Protein AF-A0A7S0XP87-F1 (afdb_monomer_lite)

Sequence (143 aa):
VTCFFSKHIPDKERNLQRALTEWRGCEVPCHATMSIVGDPGRRGDMAYVAHVANDGASCDSEEGVEEYERVSAERENAELMPLKVEEKDHKGNQMVLHFALVAAKAIKAGEEVLVTYGFRYWELKAKGLFHCPQDAKAGKASK

Foldseek 3Di:
DDDDDDPPQDPVRPDPVCQVPVQCVQWDDPDPPDIDTDDPVCPVQCCRQPPPFAFQDADQDPVCQVVSVVSRVVRAQWEWAQDQDQDADPVRHGDRRGTDIGGPHDADPPRGHHYHPHVVVNVCVNVVVDDNPVVVVVVPPDD

InterPro domains:
  IPR046341 SET domain superfamily [G3DSA:2.170.270.10] (32-140)
  IPR046341 SET domain superfamily [SSF82199] (95-133)

Structure (mmCIF, N/CA/C/O backbone):
data_AF-A0A7S0XP87-F1
#
_entry.id   AF-A0A7S0XP87-F1
#
loop_
_atom_site.group_PDB
_atom_site.id
_atom_site.type_symbol
_atom_site.label_atom_id
_atom_site.label_alt_id
_atom_site.label_comp_id
_atom_site.label_asym_id
_atom_site.label_entity_id
_atom_site.label_seq_id
_atom_site.pdbx_PDB_ins_code
_atom_site.Cartn_x
_atom_site.Cartn_y
_atom_site.Cartn_z
_atom_site.occupancy
_atom_site.B_iso_or_equiv
_atom_site.auth_seq_id
_atom_site.auth_comp_id
_atom_site.auth_asym_id
_atom_site.auth_atom_id
_atom_site.pdbx_PDB_model_num
ATOM 1 N N . VAL A 1 1 ? 12.555 -19.707 -10.463 1.00 63.50 1 VAL A N 1
ATOM 2 C CA . VAL A 1 1 ? 12.086 -18.414 -9.916 1.00 63.50 1 VAL A CA 1
ATOM 3 C C . VAL A 1 1 ? 10.601 -18.538 -9.649 1.00 63.50 1 VAL A C 1
ATOM 5 O O . VAL A 1 1 ? 9.881 -18.924 -10.560 1.00 63.50 1 VAL A O 1
ATOM 8 N N . THR A 1 2 ? 10.162 -18.281 -8.419 1.00 68.50 2 THR A N 1
ATOM 9 C CA . THR A 1 2 ? 8.736 -18.258 -8.059 1.00 68.50 2 THR A CA 1
ATOM 10 C C . THR A 1 2 ? 8.266 -16.809 -8.105 1.00 68.50 2 THR A C 1
ATOM 12 O O . THR A 1 2 ? 8.911 -15.949 -7.513 1.00 68.50 2 THR A O 1
ATOM 15 N N . CYS A 1 3 ? 7.185 -16.529 -8.830 1.00 70.81 3 CYS A N 1
ATOM 16 C CA . CYS A 1 3 ? 6.644 -15.182 -8.995 1.00 70.81 3 CYS A CA 1
ATOM 17 C C . CYS A 1 3 ? 5.204 -15.154 -8.485 1.00 70.81 3 CYS A C 1
ATOM 19 O O . CYS A 1 3 ? 4.397 -16.007 -8.857 1.00 70.81 3 CYS A O 1
ATOM 21 N N . PHE A 1 4 ? 4.898 -14.174 -7.641 1.00 74.19 4 PHE A N 1
ATOM 22 C CA . PHE A 1 4 ? 3.556 -13.926 -7.135 1.00 74.19 4 PHE A CA 1
ATOM 23 C C . PHE A 1 4 ? 3.056 -12.616 -7.728 1.00 74.19 4 PHE A C 1
ATOM 25 O O . PHE A 1 4 ? 3.752 -11.604 -7.681 1.00 74.19 4 PHE A O 1
ATOM 32 N N . PHE A 1 5 ? 1.850 -12.640 -8.286 1.00 71.00 5 PHE A N 1
ATOM 33 C CA . PHE A 1 5 ? 1.193 -11.440 -8.784 1.00 71.00 5 PHE A CA 1
ATOM 34 C C . PHE A 1 5 ? 0.231 -10.918 -7.728 1.00 71.00 5 PHE A C 1
ATOM 36 O O . PHE A 1 5 ? -0.561 -11.683 -7.171 1.00 71.00 5 PHE A O 1
ATOM 43 N N . SER A 1 6 ? 0.263 -9.610 -7.493 1.00 67.50 6 SER A N 1
ATOM 44 C CA . SER A 1 6 ? -0.717 -8.946 -6.640 1.00 67.50 6 SER A CA 1
ATOM 45 C C . SER A 1 6 ? -2.138 -9.209 -7.147 1.00 67.50 6 SER A C 1
ATOM 47 O O . SER A 1 6 ? -2.398 -9.194 -8.351 1.00 67.50 6 SER A O 1
ATOM 49 N N . LYS A 1 7 ? -3.083 -9.422 -6.223 1.00 65.81 7 LYS A N 1
ATOM 50 C CA . LYS A 1 7 ? -4.472 -9.814 -6.536 1.00 65.81 7 LYS A CA 1
ATOM 51 C C . LYS A 1 7 ? -5.191 -8.829 -7.466 1.00 65.81 7 LYS A C 1
ATOM 53 O O . LYS A 1 7 ? -6.024 -9.249 -8.262 1.00 65.81 7 LYS A O 1
ATOM 58 N N . HIS A 1 8 ? -4.854 -7.542 -7.386 1.00 60.88 8 HIS A N 1
ATOM 59 C CA . HIS A 1 8 ? -5.433 -6.492 -8.227 1.00 60.88 8 HIS A CA 1
ATOM 60 C C . HIS A 1 8 ? -4.978 -6.556 -9.697 1.00 60.88 8 HIS A C 1
ATOM 62 O O . HIS A 1 8 ? -5.588 -5.904 -10.541 1.00 60.88 8 HIS A O 1
ATOM 68 N N . ILE A 1 9 ? -3.938 -7.335 -10.023 1.00 69.25 9 ILE A N 1
ATOM 69 C CA . ILE A 1 9 ? -3.540 -7.609 -11.408 1.00 69.25 9 ILE A CA 1
ATOM 70 C C . ILE A 1 9 ? -4.503 -8.675 -11.961 1.00 69.25 9 ILE A C 1
ATOM 72 O O . ILE A 1 9 ? -4.502 -9.801 -11.441 1.00 69.25 9 ILE A O 1
ATOM 76 N N . PRO A 1 10 ? -5.321 -8.362 -12.988 1.00 76.94 10 PRO A N 1
ATOM 77 C CA . PRO A 1 10 ? -6.253 -9.319 -13.580 1.00 76.94 10 PRO A CA 1
ATOM 78 C C . PRO A 1 10 ? -5.526 -10.563 -14.092 1.00 76.94 10 PRO A C 1
ATOM 80 O O . PRO A 1 10 ? -4.451 -10.439 -14.673 1.00 76.94 10 PRO A O 1
ATOM 83 N N . ASP A 1 11 ? -6.124 -11.749 -13.947 1.00 82.25 11 ASP A N 1
ATOM 84 C CA . ASP A 1 11 ? -5.471 -13.023 -14.299 1.00 82.25 11 ASP A CA 1
ATOM 85 C C . ASP A 1 11 ? -4.919 -13.040 -15.732 1.00 82.25 11 ASP A C 1
ATOM 87 O O . ASP A 1 11 ? -3.797 -13.481 -15.962 1.00 82.25 11 ASP A O 1
ATOM 91 N N . LYS A 1 12 ? -5.664 -12.469 -16.685 1.00 85.00 12 LYS A N 1
ATOM 92 C CA . LYS A 1 12 ? -5.264 -12.365 -18.099 1.00 85.00 12 LYS A CA 1
ATOM 93 C C . LYS A 1 12 ? -4.025 -11.490 -18.347 1.00 85.00 12 LYS A C 1
ATOM 95 O O . LYS A 1 12 ? -3.453 -11.538 -19.430 1.00 85.00 12 LYS A O 1
ATOM 100 N N . GLU A 1 13 ? -3.644 -10.663 -17.378 1.00 79.94 13 GLU A N 1
ATOM 101 C CA . GLU A 1 13 ? -2.513 -9.731 -17.457 1.00 79.94 13 GLU A CA 1
ATOM 102 C C . GLU A 1 13 ? -1.304 -10.217 -16.646 1.00 79.94 13 GLU A C 1
ATOM 104 O O . GLU A 1 13 ? -0.216 -9.650 -16.754 1.00 79.94 13 GLU A O 1
ATOM 109 N N . ARG A 1 14 ? -1.461 -11.298 -15.870 1.00 84.38 14 ARG A N 1
ATOM 110 C CA . ARG A 1 14 ? -0.380 -11.930 -15.106 1.00 84.38 14 ARG A CA 1
ATOM 111 C C . ARG A 1 14 ? 0.560 -12.668 -16.050 1.00 84.38 14 ARG A C 1
ATOM 113 O O . ARG A 1 14 ? 0.367 -13.840 -16.364 1.00 84.38 14 ARG A O 1
ATOM 120 N N . ASN A 1 15 ? 1.581 -11.965 -16.523 1.00 86.44 15 ASN A N 1
ATOM 121 C CA . ASN A 1 15 ? 2.527 -12.498 -17.492 1.00 86.44 15 ASN A CA 1
ATOM 122 C C . ASN A 1 15 ? 3.910 -12.702 -16.863 1.00 86.44 15 ASN A C 1
ATOM 124 O O . ASN A 1 15 ? 4.691 -11.762 -16.714 1.00 86.44 15 ASN A O 1
ATOM 128 N N . LEU A 1 16 ? 4.212 -13.959 -16.524 1.00 85.38 16 LEU A N 1
ATOM 129 C CA . LEU A 1 16 ? 5.489 -14.350 -15.924 1.00 85.38 16 LEU A CA 1
A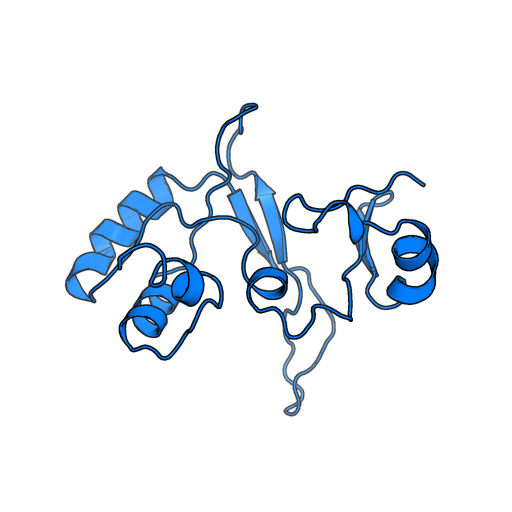TOM 130 C C . LEU A 1 16 ? 6.680 -13.987 -16.811 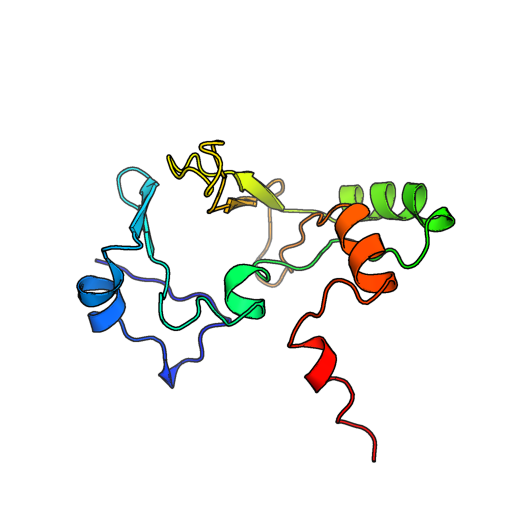1.00 85.38 16 LEU A C 1
ATOM 132 O O . LEU A 1 16 ? 7.685 -13.489 -16.313 1.00 85.38 16 LEU A O 1
ATOM 136 N N . GLN A 1 17 ? 6.565 -14.209 -18.120 1.00 87.81 17 GLN A N 1
ATOM 137 C CA . GLN A 1 17 ? 7.663 -13.956 -19.045 1.00 87.81 17 GLN A CA 1
ATOM 138 C C . GLN A 1 17 ? 8.035 -12.473 -19.054 1.00 87.81 17 GLN A C 1
ATOM 140 O O . GLN A 1 17 ? 9.216 -12.143 -18.957 1.00 87.81 17 GLN A O 1
ATOM 145 N N . ARG A 1 18 ? 7.039 -11.580 -19.101 1.00 82.38 18 ARG A N 1
ATOM 146 C CA . ARG A 1 18 ? 7.265 -10.126 -19.070 1.00 82.38 18 ARG A CA 1
ATOM 147 C C . ARG A 1 18 ? 7.865 -9.675 -17.741 1.00 82.38 18 ARG A C 1
ATOM 149 O O . ARG A 1 18 ? 8.849 -8.941 -17.747 1.00 82.38 18 ARG A O 1
ATOM 156 N N . ALA A 1 19 ? 7.357 -10.194 -16.621 1.00 79.38 19 ALA A N 1
ATOM 157 C CA . ALA A 1 19 ? 7.907 -9.908 -15.296 1.00 79.38 19 ALA A CA 1
ATOM 158 C C . ALA A 1 19 ? 9.387 -10.311 -15.160 1.00 79.38 19 ALA A C 1
ATOM 160 O O . ALA A 1 19 ? 10.175 -9.600 -14.540 1.00 79.38 19 ALA A O 1
ATOM 161 N N . LEU A 1 20 ? 9.783 -11.435 -15.764 1.00 81.50 20 LEU A N 1
ATOM 162 C CA . LEU A 1 20 ? 11.151 -11.953 -15.682 1.00 81.50 20 LEU A CA 1
ATOM 163 C C . LEU A 1 20 ? 12.111 -11.393 -16.737 1.00 81.50 20 LEU A C 1
ATOM 165 O O . LEU A 1 20 ? 13.311 -11.631 -16.626 1.00 81.50 20 LEU A O 1
ATOM 169 N N . THR A 1 21 ? 11.622 -10.664 -17.742 1.00 82.69 21 THR A N 1
ATOM 170 C CA . THR A 1 21 ? 12.459 -10.148 -18.838 1.00 82.69 21 THR A CA 1
ATOM 171 C C . THR A 1 21 ? 12.306 -8.639 -18.990 1.00 82.69 21 THR A C 1
ATOM 173 O O . THR A 1 21 ? 13.191 -7.886 -18.597 1.00 82.69 21 THR A O 1
ATOM 176 N N . GLU A 1 22 ? 11.165 -8.194 -19.505 1.00 82.44 22 GLU A N 1
ATOM 177 C CA . GLU A 1 22 ? 10.883 -6.800 -19.851 1.00 82.44 22 GLU A CA 1
ATOM 178 C C . GLU A 1 22 ? 10.833 -5.869 -18.635 1.00 82.44 22 GLU A C 1
ATOM 180 O O . GLU A 1 22 ? 11.227 -4.709 -18.730 1.00 82.44 22 GLU A O 1
ATOM 185 N N . TRP A 1 23 ? 10.342 -6.354 -17.493 1.00 80.25 23 TRP A N 1
ATOM 186 C CA . TRP A 1 23 ? 10.090 -5.512 -16.316 1.00 80.25 23 TRP A CA 1
ATOM 187 C C . TRP A 1 23 ? 11.212 -5.543 -15.279 1.00 80.25 23 TRP A C 1
ATOM 189 O O . TRP A 1 23 ? 11.132 -4.850 -14.270 1.00 80.25 23 TRP A O 1
ATOM 199 N N . ARG A 1 24 ? 12.298 -6.288 -15.526 1.00 78.25 24 ARG A N 1
ATOM 200 C CA . ARG A 1 24 ? 13.433 -6.398 -14.589 1.00 78.25 24 ARG A CA 1
ATOM 201 C C . ARG A 1 24 ? 14.111 -5.056 -14.300 1.00 78.25 24 ARG A C 1
ATOM 203 O O . ARG A 1 24 ? 14.700 -4.899 -13.242 1.00 78.25 24 ARG A O 1
ATOM 210 N N . GLY A 1 25 ? 13.986 -4.073 -15.194 1.00 73.75 25 GLY A N 1
ATOM 211 C CA . GLY A 1 25 ? 14.447 -2.701 -14.944 1.00 73.75 25 GLY A CA 1
ATOM 212 C C . GLY A 1 25 ? 13.683 -1.967 -13.831 1.00 73.75 25 GLY A C 1
ATOM 213 O O . GLY A 1 25 ? 14.154 -0.943 -13.354 1.00 73.75 25 GLY A O 1
ATOM 214 N N . CYS A 1 26 ? 12.533 -2.494 -13.406 1.00 71.19 26 CYS A N 1
ATOM 215 C CA . CYS A 1 26 ? 11.728 -2.003 -12.285 1.00 71.19 26 CYS A CA 1
ATOM 216 C C . CYS A 1 26 ? 11.751 -2.980 -11.099 1.00 71.19 26 CYS A C 1
ATOM 218 O O . CYS A 1 26 ? 10.807 -3.032 -10.308 1.00 71.19 26 CYS A O 1
ATOM 220 N N . GLU A 1 27 ? 12.797 -3.804 -11.010 1.00 78.56 27 GLU A N 1
ATOM 221 C CA . GLU A 1 27 ? 13.033 -4.696 -9.882 1.00 78.56 27 GLU A CA 1
ATOM 222 C C . GLU A 1 27 ? 13.628 -3.927 -8.701 1.00 78.56 27 GLU A C 1
ATOM 224 O O . GLU A 1 27 ? 14.664 -3.275 -8.815 1.00 78.56 27 GLU A O 1
ATOM 229 N N . VAL A 1 28 ? 12.999 -4.071 -7.539 1.00 71.06 28 VAL A N 1
ATOM 230 C CA . VAL A 1 28 ? 13.515 -3.595 -6.260 1.00 71.06 28 VAL A CA 1
ATOM 231 C C . VAL A 1 28 ? 13.803 -4.814 -5.383 1.00 71.06 28 VAL A C 1
ATOM 233 O O . VAL A 1 28 ? 12.863 -5.498 -4.955 1.00 71.06 28 VAL A O 1
ATOM 236 N N . PRO A 1 29 ? 15.079 -5.134 -5.110 1.00 73.62 29 PRO A N 1
ATOM 237 C CA . PRO A 1 29 ? 15.420 -6.211 -4.193 1.00 73.62 29 PRO A CA 1
ATOM 238 C C . PRO A 1 29 ? 14.981 -5.843 -2.773 1.00 73.62 29 PRO A C 1
ATOM 240 O O . PRO A 1 29 ? 15.347 -4.792 -2.254 1.00 73.62 29 PRO A O 1
ATOM 243 N N . CYS A 1 30 ? 14.190 -6.714 -2.142 1.00 62.81 30 CYS A N 1
ATOM 244 C CA . CYS A 1 30 ? 13.673 -6.509 -0.784 1.00 62.81 30 CYS A CA 1
ATOM 245 C C . CYS A 1 30 ? 14.197 -7.545 0.226 1.00 62.81 30 CYS A C 1
ATOM 247 O O . CYS A 1 30 ? 14.120 -7.317 1.430 1.00 62.81 30 CYS A O 1
ATOM 249 N N . HIS A 1 31 ? 14.762 -8.663 -0.243 1.00 70.38 31 HIS A N 1
ATOM 250 C CA . HIS A 1 31 ? 15.431 -9.682 0.572 1.00 70.38 31 HIS A CA 1
ATOM 251 C C . HIS A 1 31 ? 16.536 -10.373 -0.245 1.00 70.38 31 HIS A C 1
ATOM 253 O O . HIS A 1 31 ? 16.541 -10.293 -1.471 1.00 70.38 31 HIS A O 1
ATOM 259 N N . ALA A 1 32 ? 17.420 -11.140 0.403 1.00 72.94 32 ALA A N 1
ATOM 260 C CA . ALA A 1 32 ? 18.475 -11.918 -0.267 1.00 72.94 32 ALA A CA 1
ATOM 261 C C . ALA A 1 32 ? 17.951 -12.884 -1.352 1.00 72.94 32 ALA A C 1
ATOM 263 O O . ALA A 1 32 ? 18.694 -13.316 -2.227 1.00 72.94 32 ALA A O 1
ATOM 264 N N . THR A 1 33 ? 16.668 -13.233 -1.281 1.00 76.62 33 THR A N 1
ATOM 265 C CA . THR A 1 33 ? 16.002 -14.192 -2.171 1.00 76.62 33 THR A CA 1
ATOM 266 C C . THR A 1 33 ? 14.706 -13.658 -2.779 1.00 76.62 33 THR A C 1
ATOM 268 O O . THR A 1 33 ? 14.024 -14.402 -3.484 1.00 76.62 33 THR A O 1
ATOM 271 N N . MET A 1 34 ? 14.337 -12.400 -2.503 1.00 72.25 34 MET A N 1
ATOM 272 C CA . MET A 1 34 ? 13.081 -11.812 -2.972 1.00 72.25 34 MET A CA 1
ATOM 273 C C . MET A 1 34 ? 13.293 -10.423 -3.550 1.00 72.25 34 MET A C 1
ATOM 275 O O . MET A 1 34 ? 14.088 -9.616 -3.063 1.00 72.25 34 MET A O 1
ATOM 279 N N . SER A 1 35 ? 12.533 -10.131 -4.594 1.00 72.62 35 SER A N 1
ATOM 280 C CA . SER A 1 35 ? 12.492 -8.817 -5.214 1.00 72.62 35 SER A CA 1
ATOM 281 C C . SER A 1 35 ? 11.073 -8.535 -5.679 1.00 72.62 35 SER A C 1
ATOM 283 O O . SER A 1 35 ? 10.332 -9.452 -6.045 1.00 72.62 35 SER A O 1
ATOM 285 N N . ILE A 1 36 ? 10.690 -7.268 -5.626 1.00 77.81 36 ILE A N 1
ATOM 286 C CA . ILE A 1 36 ? 9.404 -6.776 -6.108 1.00 77.81 36 ILE A CA 1
ATOM 287 C C . ILE A 1 36 ? 9.646 -6.219 -7.504 1.00 77.81 36 ILE A C 1
ATOM 289 O O . ILE A 1 36 ? 10.599 -5.476 -7.704 1.00 77.81 36 ILE A O 1
ATOM 293 N N . VAL A 1 37 ? 8.806 -6.581 -8.470 1.00 73.75 37 VAL A N 1
ATOM 294 C CA . VAL A 1 37 ? 8.916 -6.088 -9.847 1.00 73.75 37 VAL A CA 1
ATOM 295 C C . VAL A 1 37 ? 7.667 -5.282 -10.175 1.00 73.75 37 VAL A C 1
ATOM 297 O O . VAL A 1 37 ? 6.561 -5.826 -10.159 1.00 73.75 37 VAL A O 1
ATOM 300 N N . GLY A 1 38 ? 7.847 -3.991 -10.452 1.00 73.94 38 GLY A N 1
ATOM 301 C CA . GLY A 1 38 ? 6.775 -3.127 -10.947 1.00 73.94 38 GLY A CA 1
ATOM 302 C C . GLY A 1 38 ? 6.460 -3.385 -12.426 1.00 73.94 38 GLY A C 1
ATOM 303 O O . GLY A 1 38 ? 7.340 -3.759 -13.193 1.00 73.94 38 GLY A O 1
ATOM 304 N N . ASP A 1 39 ? 5.214 -3.157 -12.837 1.00 78.44 39 ASP A N 1
ATOM 305 C CA . ASP A 1 39 ? 4.737 -3.150 -14.222 1.00 78.44 39 ASP A CA 1
ATOM 306 C C . ASP A 1 39 ? 4.748 -1.698 -14.738 1.00 78.44 39 ASP A C 1
ATOM 308 O O . ASP A 1 39 ? 3.867 -0.902 -14.383 1.00 78.44 39 ASP A O 1
ATOM 312 N N . PRO A 1 40 ? 5.708 -1.326 -15.607 1.00 74.81 40 PRO A N 1
ATOM 313 C CA . PRO A 1 40 ? 5.812 0.028 -16.153 1.00 74.81 40 PRO A CA 1
ATOM 314 C C . PRO A 1 40 ? 4.572 0.460 -16.942 1.00 74.81 40 PRO A C 1
ATOM 316 O O . PRO A 1 40 ? 4.280 1.655 -17.032 1.00 74.81 40 PRO A O 1
ATOM 319 N N . GLY A 1 41 ? 3.833 -0.495 -17.519 1.00 76.62 41 GLY A N 1
ATOM 320 C CA . GLY A 1 41 ? 2.615 -0.230 -18.283 1.00 76.62 41 GLY A CA 1
ATOM 321 C C . GLY A 1 41 ? 1.482 0.323 -17.422 1.00 76.62 41 GLY A C 1
ATOM 322 O O . GLY A 1 41 ? 0.580 0.983 -17.937 1.00 76.62 41 GLY A O 1
ATOM 323 N N . ARG A 1 42 ? 1.557 0.118 -16.104 1.00 71.44 42 ARG A N 1
ATOM 324 C CA . ARG A 1 42 ? 0.557 0.558 -15.128 1.00 71.44 42 ARG A CA 1
ATOM 325 C C . ARG A 1 42 ? 0.969 1.804 -14.348 1.00 71.44 42 ARG A C 1
ATOM 327 O O . ARG A 1 42 ? 0.240 2.229 -13.461 1.00 71.44 42 ARG A O 1
ATOM 334 N N . ARG A 1 43 ? 2.062 2.471 -14.734 1.00 68.81 43 ARG A N 1
ATOM 335 C CA . ARG A 1 43 ? 2.514 3.740 -14.122 1.00 68.81 43 ARG A CA 1
ATOM 336 C C . ARG A 1 43 ? 1.463 4.862 -14.111 1.00 68.81 43 ARG A C 1
ATOM 338 O O . ARG A 1 43 ? 1.582 5.795 -13.333 1.00 68.81 43 ARG A O 1
ATOM 345 N N . GLY A 1 44 ? 0.478 4.808 -15.013 1.00 59.84 44 GLY A N 1
ATOM 346 C CA . GLY A 1 44 ? -0.637 5.764 -15.075 1.00 59.84 44 GLY A CA 1
ATOM 347 C C . GLY A 1 44 ? -1.906 5.294 -14.358 1.00 59.84 44 GLY A C 1
ATOM 348 O O . GLY A 1 44 ? -2.874 6.047 -14.276 1.00 59.84 44 GLY A O 1
ATOM 349 N N . ASP A 1 45 ? -1.932 4.055 -13.868 1.00 63.97 45 ASP A N 1
ATOM 350 C CA . ASP A 1 45 ? -3.047 3.514 -13.103 1.00 63.97 45 ASP A CA 1
ATOM 351 C C . ASP A 1 45 ? -2.831 3.847 -11.625 1.00 63.97 45 ASP A C 1
ATOM 353 O O . ASP A 1 45 ? -2.067 3.191 -10.924 1.00 63.97 45 ASP A O 1
ATOM 357 N N . MET A 1 46 ? -3.512 4.878 -11.129 1.00 56.94 46 MET A N 1
ATOM 358 C CA . MET A 1 46 ? -3.384 5.284 -9.726 1.00 56.94 46 MET A CA 1
ATOM 359 C C . MET A 1 46 ? -3.794 4.175 -8.751 1.00 56.94 46 MET A C 1
ATOM 361 O O . MET A 1 46 ? -3.280 4.142 -7.639 1.00 56.94 46 MET A O 1
ATOM 365 N N . ALA A 1 47 ? -4.662 3.234 -9.146 1.00 53.16 47 ALA A N 1
ATOM 366 C CA . ALA A 1 47 ? -4.962 2.085 -8.294 1.00 53.16 47 ALA A CA 1
ATOM 367 C C . ALA A 1 47 ? -3.763 1.131 -8.173 1.00 53.16 47 ALA A C 1
ATOM 369 O O . ALA A 1 47 ? -3.569 0.503 -7.138 1.00 53.16 47 ALA A O 1
ATOM 370 N N . TYR A 1 48 ? -2.949 1.047 -9.223 1.00 59.31 48 TYR A N 1
ATOM 371 C CA . TYR A 1 48 ? -1.710 0.280 -9.237 1.00 59.31 48 TYR A CA 1
ATOM 372 C C . TYR A 1 48 ? -0.578 0.989 -8.480 1.00 59.31 48 TYR A C 1
ATOM 374 O O . TYR A 1 48 ? 0.181 0.350 -7.759 1.00 59.31 48 TYR A O 1
ATOM 382 N N . VAL A 1 49 ? -0.484 2.314 -8.622 1.00 56.91 49 VAL A N 1
ATOM 383 C CA . VAL A 1 49 ? 0.583 3.137 -8.028 1.00 56.91 49 VAL A CA 1
ATOM 384 C C . VAL A 1 49 ? 0.306 3.498 -6.559 1.00 56.91 49 VAL A C 1
ATOM 386 O O . VAL A 1 49 ? 1.248 3.745 -5.814 1.00 56.91 49 VAL A O 1
ATOM 389 N N . ALA A 1 50 ? -0.960 3.514 -6.119 1.00 50.56 50 ALA A N 1
ATOM 390 C CA . ALA A 1 50 ? -1.349 4.049 -4.808 1.00 50.56 50 ALA A CA 1
ATOM 391 C C . ALA A 1 50 ? -2.314 3.173 -3.981 1.00 50.56 50 ALA A C 1
ATOM 393 O O . ALA A 1 50 ? -2.690 3.581 -2.885 1.00 50.56 50 ALA A O 1
ATOM 394 N N . HIS A 1 51 ? -2.733 1.988 -4.448 1.00 57.31 51 HIS A N 1
ATOM 395 C CA . HIS A 1 51 ? -3.735 1.179 -3.735 1.00 57.31 51 HIS A CA 1
ATOM 396 C C . HIS A 1 51 ? -3.215 -0.215 -3.378 1.00 57.31 51 HIS A C 1
ATOM 398 O O . HIS A 1 51 ? -3.485 -1.220 -4.035 1.00 57.31 51 HIS A O 1
ATOM 404 N N . VAL A 1 52 ? -2.414 -0.251 -2.312 1.00 63.91 52 VAL A N 1
ATOM 405 C CA . VAL A 1 52 ? -1.776 -1.479 -1.818 1.00 63.91 52 VAL A CA 1
ATOM 406 C C . VAL A 1 52 ? -2.627 -2.157 -0.734 1.00 63.91 52 VAL A C 1
ATOM 408 O O . VAL A 1 52 ? -2.734 -3.382 -0.723 1.00 63.91 52 VAL A O 1
ATOM 411 N N . ALA A 1 53 ? -3.267 -1.371 0.134 1.00 74.75 53 ALA A N 1
ATOM 412 C CA . ALA A 1 53 ? -4.111 -1.805 1.250 1.00 74.75 53 ALA A CA 1
ATOM 413 C C . ALA A 1 53 ? -5.108 -0.688 1.600 1.00 74.75 53 ALA A C 1
ATOM 415 O O . ALA A 1 53 ? -4.837 0.462 1.256 1.00 74.75 53 ALA A O 1
ATOM 416 N N . ASN A 1 54 ? -6.228 -1.005 2.253 1.00 80.88 54 ASN A N 1
ATOM 417 C CA . ASN A 1 54 ? -7.224 -0.012 2.676 1.00 80.88 54 ASN A CA 1
ATOM 418 C C . ASN A 1 54 ? -6.786 0.704 3.963 1.00 80.88 54 ASN A C 1
ATOM 420 O O . ASN A 1 54 ? -5.972 0.173 4.715 1.00 80.88 54 ASN A O 1
ATOM 424 N N . ASP A 1 55 ? -7.320 1.897 4.223 1.00 83.81 55 ASP A N 1
ATOM 425 C CA . ASP A 1 55 ? -7.123 2.556 5.519 1.00 83.81 55 ASP A CA 1
ATOM 426 C C . ASP A 1 55 ? -7.966 1.866 6.606 1.00 83.81 55 ASP A C 1
ATOM 428 O O . ASP A 1 55 ? -9.078 1.403 6.335 1.00 83.81 55 ASP A O 1
ATOM 432 N N . GLY A 1 56 ? -7.471 1.831 7.843 1.00 85.62 56 GLY A N 1
ATOM 433 C CA . GLY A 1 56 ? -8.244 1.404 9.009 1.00 85.62 56 GLY A CA 1
ATOM 434 C C . GLY A 1 56 ? -9.454 2.300 9.306 1.00 85.62 56 GLY A C 1
ATOM 435 O O . GLY A 1 56 ? -10.455 1.821 9.855 1.00 85.62 56 GLY A O 1
ATOM 436 N N . ALA A 1 57 ? -9.400 3.577 8.915 1.00 90.31 57 ALA A N 1
ATOM 437 C CA . ALA A 1 57 ? -10.483 4.541 9.092 1.00 90.31 57 ALA A CA 1
ATOM 438 C C . ALA A 1 57 ? -10.581 5.532 7.920 1.00 90.31 57 ALA A C 1
ATOM 440 O O . ALA A 1 57 ? -9.644 5.715 7.154 1.00 90.31 57 ALA A O 1
ATOM 441 N N . SER A 1 58 ? -11.722 6.208 7.795 1.00 87.56 58 SER A N 1
ATOM 442 C CA . SER A 1 58 ? -11.890 7.351 6.892 1.00 87.56 58 SER A CA 1
ATOM 443 C C . SER A 1 58 ? -12.076 8.633 7.687 1.00 87.56 58 SER A C 1
ATOM 445 O O . SER A 1 58 ? -12.656 8.598 8.769 1.00 87.56 58 SER A O 1
ATOM 447 N N . CYS A 1 59 ? -11.649 9.757 7.122 1.00 87.94 59 CYS A N 1
ATOM 448 C CA . CYS A 1 59 ? -11.908 11.087 7.657 1.00 87.94 59 CYS A CA 1
ATOM 449 C C . CYS A 1 59 ? -12.526 11.957 6.554 1.00 87.94 59 CYS A C 1
ATOM 451 O O . CYS A 1 59 ? -12.113 11.882 5.395 1.00 87.94 59 CYS A O 1
ATOM 453 N N . ASP A 1 60 ? -13.549 12.735 6.879 1.00 84.44 60 ASP A N 1
ATOM 454 C CA . ASP A 1 60 ? -14.274 13.595 5.938 1.00 84.44 60 ASP A CA 1
ATOM 455 C C . ASP A 1 60 ? -14.224 15.081 6.321 1.00 84.44 60 ASP A C 1
ATOM 457 O 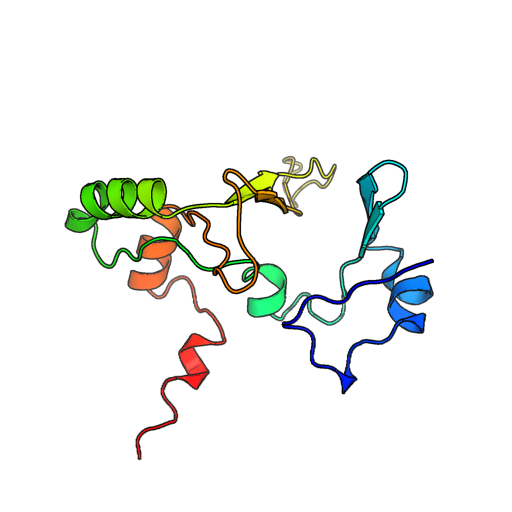O . ASP A 1 60 ? -14.587 15.930 5.503 1.00 84.44 60 ASP A O 1
ATOM 461 N N . SER A 1 61 ? -13.715 15.413 7.511 1.00 82.62 61 SER A N 1
ATOM 462 C CA . SER A 1 61 ? -13.570 16.792 7.979 1.00 82.62 61 SER A CA 1
ATOM 463 C C . SER A 1 61 ? -12.386 16.982 8.937 1.00 82.62 61 SER A C 1
ATOM 465 O O . SER A 1 61 ? -11.851 16.028 9.496 1.00 82.62 61 SER A O 1
ATOM 467 N N . GLU A 1 62 ? -11.961 18.232 9.135 1.00 83.56 62 GLU A N 1
ATOM 468 C CA . GLU A 1 62 ? -10.875 18.580 10.067 1.00 83.56 62 GLU A CA 1
ATOM 469 C C . GLU A 1 62 ? -11.256 18.306 11.534 1.00 83.56 62 GLU A C 1
ATOM 471 O O . GLU A 1 62 ? -10.406 17.942 12.342 1.00 83.56 62 GLU A O 1
ATOM 476 N N . GLU A 1 63 ? -12.538 18.409 11.884 1.00 86.50 63 GLU A N 1
ATOM 477 C CA . GLU A 1 63 ? -13.039 18.116 13.232 1.00 86.50 63 GLU A CA 1
ATOM 478 C C . GLU A 1 63 ? -12.983 16.616 13.571 1.00 86.50 63 GLU A C 1
ATOM 480 O O . GLU A 1 63 ? -12.971 16.249 14.744 1.00 86.50 63 GLU A O 1
ATOM 485 N N . GLY A 1 64 ? -12.933 15.747 12.555 1.00 87.88 64 GLY A N 1
ATOM 486 C CA . GLY A 1 64 ? -12.865 14.293 12.709 1.00 87.88 64 GLY A CA 1
ATOM 487 C C . GLY A 1 64 ? -11.453 13.731 12.892 1.00 87.88 64 GLY A C 1
ATOM 488 O O . GLY A 1 64 ? -11.309 12.515 13.004 1.00 87.88 64 GLY A O 1
ATOM 489 N N . VAL A 1 65 ? -10.410 14.570 12.906 1.00 91.00 65 VAL A N 1
ATOM 490 C CA . VAL A 1 65 ? -9.002 14.126 12.898 1.00 91.00 65 VAL A CA 1
ATOM 491 C C . VAL A 1 65 ? -8.651 13.257 14.096 1.00 91.00 65 VAL A C 1
ATOM 493 O O . VAL A 1 65 ? -8.110 12.174 13.903 1.00 91.00 65 VAL A O 1
ATOM 496 N N . GLU A 1 66 ? -8.978 13.695 15.312 1.00 92.12 66 GLU A N 1
ATOM 497 C CA . GLU A 1 66 ? -8.613 12.956 16.528 1.00 92.12 66 GLU A CA 1
ATOM 498 C C . GLU A 1 66 ? -9.261 11.564 16.558 1.00 92.12 66 GLU A C 1
ATOM 500 O O . GLU A 1 66 ? -8.613 10.568 16.884 1.00 92.12 66 GLU A O 1
ATOM 505 N N . GLU A 1 67 ? -10.533 11.476 16.162 1.00 93.19 67 GLU A N 1
ATOM 506 C CA . GLU A 1 67 ? -11.243 10.199 16.086 1.00 93.19 67 GLU A CA 1
ATOM 507 C C . GLU A 1 67 ? -10.697 9.321 14.955 1.00 93.19 67 GLU A C 1
ATOM 509 O O . GLU A 1 67 ? -10.510 8.118 15.142 1.00 93.19 67 GLU A O 1
ATOM 514 N N . TYR A 1 68 ? -10.382 9.913 13.801 1.00 93.56 68 TYR A N 1
ATOM 515 C CA . TYR A 1 68 ? -9.723 9.210 12.706 1.00 93.56 68 TYR A CA 1
ATOM 516 C C . TYR A 1 68 ? -8.386 8.607 13.151 1.00 93.56 68 TYR A C 1
ATOM 518 O O . TYR A 1 68 ? -8.165 7.417 12.933 1.00 93.56 68 TYR A O 1
ATOM 526 N N . GLU A 1 69 ? -7.510 9.391 13.783 1.00 92.75 69 GLU A N 1
ATOM 527 C CA . GLU A 1 69 ? -6.187 8.929 14.213 1.00 92.75 69 GLU A CA 1
ATOM 528 C C . GLU A 1 69 ? -6.313 7.780 15.212 1.00 92.75 69 GLU A C 1
ATOM 530 O O . GLU A 1 69 ? -5.650 6.751 15.064 1.00 92.75 69 GLU A O 1
ATOM 535 N N . ARG A 1 70 ? -7.233 7.908 16.175 1.00 95.06 70 ARG A N 1
ATOM 536 C CA . ARG A 1 70 ? -7.521 6.861 17.158 1.00 95.06 70 ARG A CA 1
ATOM 537 C C . ARG A 1 70 ? -8.013 5.572 16.494 1.00 95.06 70 ARG A C 1
ATOM 539 O O . ARG A 1 70 ? -7.459 4.502 16.744 1.00 95.06 70 ARG A O 1
ATOM 546 N N . VAL A 1 71 ? -9.037 5.652 15.642 1.00 94.38 71 VAL A N 1
ATOM 547 C CA . VAL A 1 71 ? -9.651 4.471 15.006 1.00 94.38 71 VAL A CA 1
ATOM 548 C C . VAL A 1 71 ? -8.713 3.830 13.979 1.00 94.38 71 VAL A C 1
ATOM 550 O O . VAL A 1 71 ? -8.649 2.600 13.904 1.00 94.38 71 VAL A O 1
ATOM 553 N N . SER A 1 72 ? -7.978 4.632 13.204 1.00 92.44 72 SER A N 1
ATOM 554 C CA . SER A 1 72 ? -6.992 4.148 12.230 1.00 92.44 72 SER A CA 1
ATOM 555 C C . SER A 1 72 ? -5.876 3.379 12.949 1.00 92.44 72 SER A C 1
ATOM 557 O O . SER A 1 72 ? -5.637 2.222 12.608 1.00 92.44 72 SER A O 1
ATOM 559 N N . ALA A 1 73 ? -5.308 3.927 14.033 1.00 90.94 73 ALA A N 1
ATOM 560 C CA . ALA A 1 73 ? -4.272 3.258 14.835 1.00 90.94 73 ALA A CA 1
ATOM 561 C C . ALA A 1 73 ? -4.764 1.973 15.537 1.00 90.94 73 ALA A C 1
ATOM 563 O O . ALA A 1 73 ? -4.039 0.980 15.670 1.00 90.94 73 ALA A O 1
ATOM 564 N N . GLU A 1 74 ? -6.022 1.945 15.988 1.00 93.06 74 GLU A N 1
ATOM 565 C CA . GLU A 1 74 ? -6.614 0.733 16.569 1.00 93.06 74 GLU A CA 1
ATOM 566 C C . GLU A 1 74 ? -6.733 -0.391 15.527 1.00 93.06 74 GLU A C 1
ATOM 568 O O . GLU A 1 74 ? -6.430 -1.556 15.825 1.00 93.06 74 GLU A O 1
ATOM 573 N N . ARG A 1 75 ? -7.146 -0.047 14.302 1.00 92.25 75 ARG A N 1
ATOM 574 C CA . ARG A 1 75 ? -7.492 -1.007 13.243 1.00 92.25 75 ARG A CA 1
ATOM 575 C C . ARG A 1 75 ? -6.341 -1.391 12.325 1.00 92.25 75 ARG A C 1
ATOM 577 O O . ARG A 1 75 ? -6.391 -2.486 11.766 1.00 92.25 75 ARG A O 1
ATOM 584 N N . GLU A 1 76 ? -5.333 -0.542 12.158 1.00 91.69 76 GLU A N 1
ATOM 585 C CA . GLU A 1 76 ? -4.187 -0.851 11.305 1.00 91.69 76 GLU A CA 1
ATOM 586 C C . GLU A 1 76 ? -3.511 -2.152 11.759 1.00 91.69 76 GLU A C 1
ATOM 588 O O . GLU A 1 76 ? -3.348 -2.431 12.953 1.00 91.69 76 GLU A O 1
ATOM 593 N N . ASN A 1 77 ? -3.148 -2.990 10.795 1.00 90.31 77 ASN A N 1
ATOM 594 C CA . ASN A 1 77 ? -2.429 -4.240 11.030 1.00 90.31 77 ASN A CA 1
ATOM 595 C C . ASN A 1 77 ? -1.202 -4.390 10.118 1.00 90.31 77 ASN A C 1
ATOM 597 O O . ASN A 1 77 ? -0.463 -5.371 10.245 1.00 90.31 77 ASN A O 1
ATOM 601 N N . ALA A 1 78 ? -0.946 -3.400 9.263 1.00 87.75 78 ALA A N 1
ATOM 602 C CA . ALA A 1 78 ? 0.245 -3.270 8.447 1.00 87.75 78 ALA A CA 1
ATOM 603 C C . ALA A 1 78 ? 0.683 -1.805 8.326 1.00 87.75 78 ALA A C 1
ATOM 605 O O . ALA A 1 78 ? -0.117 -0.884 8.454 1.00 87.75 78 ALA A O 1
ATOM 606 N N . GLU A 1 79 ? 1.957 -1.608 8.018 1.00 86.38 79 GLU A N 1
ATOM 607 C CA . GLU A 1 79 ? 2.594 -0.308 7.845 1.00 86.38 79 GLU A CA 1
ATOM 608 C C . GLU A 1 79 ? 3.245 -0.205 6.462 1.00 86.38 79 GLU A C 1
ATOM 610 O O . GLU A 1 79 ? 3.757 -1.186 5.910 1.00 86.38 79 GLU A O 1
ATOM 615 N N . LEU A 1 80 ? 3.250 1.009 5.906 1.00 81.31 80 LEU A N 1
ATOM 616 C CA . LEU A 1 80 ? 3.984 1.340 4.688 1.00 81.31 80 LEU A CA 1
ATOM 617 C C . LEU A 1 80 ? 5.408 1.766 5.055 1.00 81.31 80 LEU A C 1
ATOM 619 O O . LEU A 1 80 ? 5.662 2.905 5.437 1.00 81.31 80 LEU A O 1
ATOM 623 N N . MET A 1 81 ? 6.356 0.849 4.904 1.00 78.19 81 MET A N 1
ATOM 624 C CA . MET A 1 81 ? 7.770 1.116 5.126 1.00 78.19 81 MET A CA 1
ATOM 625 C C . MET A 1 81 ? 8.412 1.696 3.862 1.00 78.19 81 MET A C 1
ATOM 627 O O . MET A 1 81 ? 8.442 1.013 2.834 1.00 78.19 81 MET A O 1
ATOM 631 N N . PRO A 1 82 ? 8.964 2.922 3.900 1.00 74.12 82 PRO A N 1
ATOM 632 C CA . PRO A 1 82 ? 9.655 3.491 2.753 1.00 74.12 82 PRO A CA 1
ATOM 633 C C . PRO A 1 82 ? 10.865 2.625 2.401 1.00 74.12 82 PRO A C 1
ATOM 635 O O . PRO A 1 82 ? 11.767 2.420 3.216 1.00 74.12 82 PRO A O 1
ATOM 638 N N . LEU A 1 83 ? 10.902 2.125 1.169 1.00 68.38 83 LEU A N 1
ATOM 639 C CA . LEU A 1 83 ? 12.098 1.502 0.629 1.00 68.38 83 LEU A CA 1
ATOM 640 C C . LEU A 1 83 ? 13.008 2.623 0.153 1.00 68.38 83 LEU A C 1
ATOM 642 O O . LEU A 1 83 ? 12.606 3.487 -0.628 1.00 68.38 83 LEU A O 1
ATOM 646 N N . LYS A 1 84 ? 14.242 2.632 0.653 1.00 61.88 84 LYS A N 1
ATOM 647 C CA . LYS A 1 84 ? 15.224 3.632 0.255 1.00 61.88 84 LYS A CA 1
ATOM 648 C C . LYS A 1 84 ? 15.542 3.423 -1.223 1.00 61.88 84 LYS A C 1
ATOM 650 O O . LYS A 1 84 ? 16.258 2.495 -1.583 1.00 61.88 84 LYS A O 1
ATOM 655 N N . VAL A 1 85 ? 14.979 4.278 -2.064 1.00 57.72 85 VAL A N 1
ATOM 656 C CA . VAL A 1 85 ? 15.270 4.313 -3.492 1.00 57.72 85 VAL A CA 1
ATOM 657 C C . VAL A 1 85 ? 16.085 5.569 -3.737 1.00 57.72 85 VAL A C 1
ATOM 659 O O . VAL A 1 85 ? 15.689 6.663 -3.343 1.00 57.72 85 VAL A O 1
ATOM 662 N N . GLU A 1 86 ? 17.266 5.407 -4.323 1.00 59.06 86 GLU A N 1
ATOM 663 C CA . GLU A 1 86 ? 18.164 6.514 -4.655 1.00 59.06 86 GLU A CA 1
ATOM 664 C C . GLU A 1 86 ? 17.696 7.243 -5.919 1.00 59.06 86 GLU A C 1
ATOM 666 O O . GLU A 1 86 ? 18.457 7.439 -6.862 1.00 59.06 86 GLU A O 1
ATOM 671 N N . GLU A 1 87 ? 16.432 7.652 -5.953 1.00 63.91 87 GLU A N 1
ATOM 672 C CA . GLU A 1 87 ? 15.926 8.511 -7.013 1.00 63.91 87 GLU A CA 1
ATOM 673 C C . GLU A 1 87 ? 15.805 9.946 -6.518 1.00 63.91 87 GLU A C 1
ATOM 675 O O . GLU A 1 87 ? 15.482 10.222 -5.358 1.00 63.91 87 GLU A O 1
ATOM 680 N N . LYS A 1 88 ? 16.141 10.874 -7.413 1.00 70.75 88 LYS A N 1
ATOM 681 C CA . LYS A 1 88 ? 16.056 12.307 -7.167 1.00 70.75 88 LYS A CA 1
ATOM 682 C C . LYS A 1 88 ? 14.919 12.889 -7.989 1.00 70.75 88 LYS A C 1
ATOM 684 O O . LYS A 1 88 ? 14.760 12.537 -9.155 1.00 70.75 88 LYS A O 1
ATOM 689 N N . ASP A 1 89 ? 14.153 13.796 -7.398 1.00 71.75 89 ASP A N 1
ATOM 690 C CA . ASP A 1 89 ? 13.199 14.598 -8.157 1.00 71.75 89 ASP A CA 1
ATOM 691 C C . ASP A 1 89 ? 13.923 15.550 -9.138 1.00 71.75 89 ASP A C 1
ATOM 693 O O . ASP A 1 89 ? 15.150 15.681 -9.150 1.00 71.75 89 ASP A O 1
ATOM 697 N N . HIS A 1 90 ? 13.154 16.274 -9.953 1.00 71.69 90 HIS A N 1
ATOM 698 C CA . HIS A 1 90 ? 13.672 17.283 -10.890 1.00 71.69 90 HIS A CA 1
ATOM 699 C C . HIS A 1 90 ? 14.417 18.456 -10.214 1.00 71.69 90 HIS A C 1
ATOM 701 O O . HIS A 1 90 ? 15.012 19.280 -10.907 1.00 71.69 90 HIS A O 1
ATOM 707 N N . LYS A 1 91 ? 14.379 18.551 -8.879 1.00 79.06 91 LYS A N 1
ATOM 708 C CA . LYS A 1 91 ? 15.083 19.543 -8.054 1.00 79.06 91 LYS A CA 1
ATOM 709 C C . LYS A 1 91 ? 16.287 18.941 -7.319 1.00 79.06 91 LYS A C 1
ATOM 711 O O . LYS A 1 91 ? 16.962 19.655 -6.584 1.00 79.06 91 LYS A O 1
ATOM 716 N N . GLY A 1 92 ? 16.587 17.659 -7.526 1.00 78.06 92 GLY A N 1
ATOM 717 C CA . GLY A 1 92 ? 17.709 16.966 -6.898 1.00 78.06 92 GLY A CA 1
ATOM 718 C C . GLY A 1 92 ? 17.435 16.435 -5.486 1.00 78.06 92 GLY A C 1
ATOM 719 O O . GLY A 1 92 ? 18.371 15.931 -4.859 1.00 78.06 92 GLY A O 1
ATOM 720 N N . ASN A 1 93 ? 16.199 16.517 -4.985 1.00 73.06 93 ASN A N 1
ATOM 721 C CA . ASN A 1 93 ? 15.826 16.008 -3.664 1.00 73.06 93 ASN A CA 1
ATOM 722 C C . ASN A 1 93 ? 15.639 14.494 -3.712 1.00 73.06 93 ASN A C 1
ATOM 724 O O . ASN A 1 93 ? 15.035 13.989 -4.655 1.00 73.06 93 ASN A O 1
ATOM 728 N N . GLN A 1 94 ? 16.107 13.776 -2.687 1.00 71.62 94 GLN A N 1
ATOM 729 C CA . GLN A 1 94 ? 15.808 12.348 -2.555 1.00 71.62 94 GLN A CA 1
ATOM 730 C C . GLN A 1 94 ? 14.301 12.123 -2.453 1.00 71.62 94 GLN A C 1
ATOM 732 O O . GLN A 1 94 ? 13.615 12.797 -1.685 1.00 71.62 94 GLN A O 1
ATOM 737 N N . MET A 1 95 ? 13.810 11.149 -3.210 1.00 61.09 95 MET A N 1
ATOM 738 C CA . MET A 1 95 ? 12.407 10.779 -3.260 1.00 61.09 95 MET A CA 1
ATOM 739 C C . MET A 1 95 ? 12.256 9.288 -2.975 1.00 61.09 95 MET A C 1
ATOM 741 O O . MET A 1 95 ? 12.918 8.446 -3.576 1.00 61.09 95 MET A O 1
ATOM 745 N N . VAL A 1 96 ? 11.342 8.961 -2.067 1.00 63.59 96 VAL A N 1
ATOM 746 C CA . VAL A 1 96 ? 10.902 7.582 -1.861 1.00 63.59 96 VAL A CA 1
ATOM 747 C C . VAL A 1 96 ? 9.856 7.271 -2.922 1.00 63.59 96 VAL A C 1
ATOM 749 O O . VAL A 1 96 ? 8.778 7.859 -2.922 1.00 63.59 96 VAL A O 1
ATOM 752 N N . LEU A 1 97 ? 10.181 6.355 -3.830 1.00 63.88 97 LEU A N 1
ATOM 753 C CA . LEU A 1 97 ? 9.269 5.918 -4.894 1.00 63.88 97 LEU A CA 1
ATOM 754 C C . LEU A 1 97 ? 8.565 4.600 -4.591 1.00 63.88 97 LEU A C 1
ATOM 756 O O . LEU A 1 97 ? 7.575 4.268 -5.234 1.00 63.88 97 LEU A O 1
ATOM 760 N N . HIS A 1 98 ? 9.083 3.845 -3.627 1.00 66.69 98 HIS A N 1
ATOM 761 C CA . HIS A 1 98 ? 8.600 2.511 -3.323 1.00 66.69 98 HIS A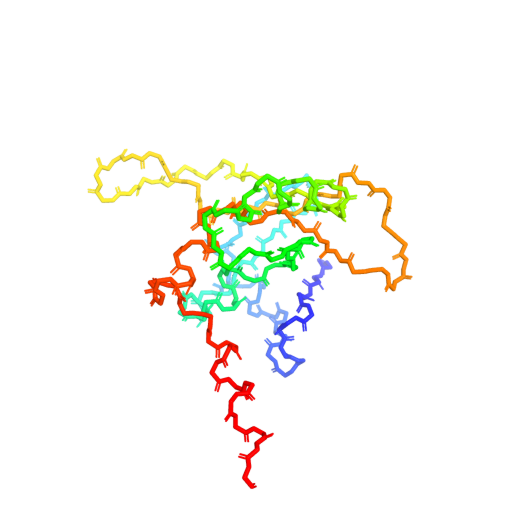 CA 1
ATOM 762 C C . HIS A 1 98 ? 8.375 2.370 -1.825 1.00 66.69 98 HIS A C 1
ATOM 764 O O . HIS A 1 98 ? 9.193 2.801 -1.014 1.00 66.69 98 HIS A O 1
ATOM 770 N N . PHE A 1 99 ? 7.275 1.719 -1.471 1.00 72.31 99 PHE A N 1
ATOM 771 C CA . PHE A 1 99 ? 6.954 1.338 -0.106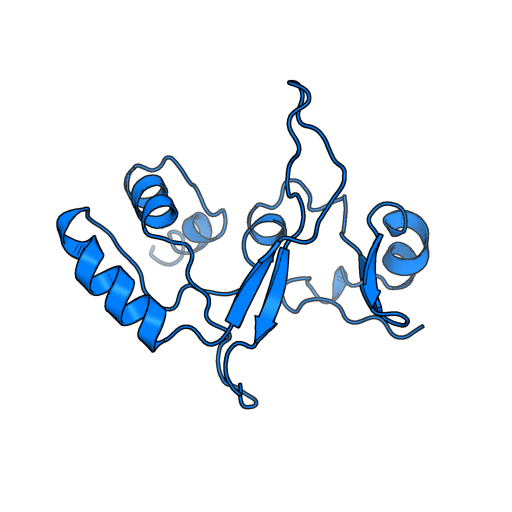 1.00 72.31 99 PHE A CA 1
ATOM 772 C C . PHE A 1 99 ? 6.806 -0.180 -0.049 1.00 72.31 99 PHE A C 1
ATOM 774 O O . PHE A 1 99 ? 6.203 -0.787 -0.936 1.00 72.31 99 PHE A O 1
ATOM 781 N N . ALA A 1 100 ? 7.362 -0.793 0.988 1.00 71.69 100 ALA A N 1
ATOM 782 C CA . ALA A 1 100 ? 7.022 -2.148 1.378 1.00 71.69 100 ALA A CA 1
ATOM 783 C C . ALA A 1 100 ? 5.819 -2.101 2.318 1.00 71.69 100 ALA A C 1
ATOM 785 O O . ALA A 1 100 ? 5.749 -1.246 3.194 1.00 71.69 100 ALA A O 1
ATOM 786 N N . LEU A 1 101 ? 4.896 -3.042 2.155 1.00 78.25 101 LEU A N 1
ATOM 787 C CA . LEU A 1 101 ? 3.836 -3.272 3.125 1.00 78.25 101 LEU A CA 1
ATOM 788 C C . LEU A 1 101 ? 4.322 -4.324 4.124 1.00 78.25 101 LEU A C 1
ATOM 790 O O . LEU A 1 101 ? 4.582 -5.465 3.736 1.00 78.25 101 LEU A O 1
ATOM 794 N N . VAL A 1 102 ? 4.470 -3.939 5.387 1.00 81.19 102 VAL A N 1
ATOM 795 C CA . VAL A 1 102 ? 4.980 -4.809 6.453 1.00 81.19 102 VAL A CA 1
ATOM 796 C C . VAL A 1 102 ? 3.874 -5.028 7.472 1.00 81.19 102 VAL A C 1
ATOM 798 O O . VAL A 1 102 ? 3.263 -4.072 7.927 1.00 81.19 102 VAL A O 1
ATOM 801 N N . ALA A 1 103 ? 3.597 -6.279 7.834 1.00 83.06 103 ALA A N 1
ATOM 802 C CA . ALA A 1 103 ? 2.624 -6.568 8.881 1.00 83.06 103 ALA A CA 1
ATOM 803 C C . ALA A 1 103 ? 3.129 -6.033 10.234 1.00 83.06 103 ALA A C 1
ATOM 805 O O . ALA A 1 103 ? 4.217 -6.402 10.675 1.00 83.06 103 ALA A O 1
ATOM 806 N N . ALA A 1 104 ? 2.329 -5.191 10.886 1.00 86.06 104 ALA A N 1
ATOM 807 C CA . ALA A 1 104 ? 2.598 -4.646 12.220 1.00 86.06 104 ALA A CA 1
ATOM 808 C C . ALA A 1 104 ? 1.988 -5.523 13.329 1.00 86.06 104 ALA A C 1
ATOM 810 O O . ALA A 1 104 ? 2.408 -5.488 14.485 1.00 86.06 104 ALA A O 1
ATOM 811 N N . LYS A 1 105 ? 0.992 -6.342 12.970 1.00 88.56 105 LYS A N 1
ATOM 812 C CA . LYS A 1 105 ? 0.298 -7.298 13.844 1.00 88.56 105 LYS A CA 1
ATOM 813 C C . LYS A 1 105 ? 0.169 -8.646 13.121 1.00 88.56 105 LYS A C 1
ATOM 815 O O . LYS A 1 105 ? 0.378 -8.739 11.914 1.00 88.56 105 LYS A O 1
ATOM 820 N N . ALA A 1 106 ? -0.176 -9.710 13.844 1.00 87.50 106 ALA A N 1
ATOM 821 C CA . ALA A 1 106 ? -0.508 -10.983 13.204 1.00 87.50 106 ALA A CA 1
ATOM 822 C C . ALA A 1 106 ? -1.806 -10.836 12.391 1.00 87.50 106 ALA A C 1
ATOM 824 O O . ALA A 1 106 ? -2.815 -10.407 12.944 1.00 87.50 106 ALA A O 1
ATOM 825 N N . ILE A 1 107 ? -1.776 -11.217 11.111 1.00 85.00 107 ILE A N 1
ATOM 826 C CA . ILE A 1 107 ? -2.926 -11.159 10.195 1.00 85.00 107 ILE A CA 1
ATOM 827 C C . ILE A 1 107 ? -3.324 -12.591 9.835 1.00 85.00 107 ILE A C 1
ATOM 829 O O . ILE A 1 107 ? -2.510 -13.359 9.311 1.00 85.00 107 ILE A O 1
ATOM 833 N N . LYS A 1 108 ? -4.561 -12.982 10.139 1.00 83.50 108 LYS A N 1
ATOM 834 C CA . LYS A 1 108 ? -5.087 -14.321 9.838 1.00 83.50 108 LYS A CA 1
ATOM 835 C C . LYS A 1 108 ? -5.559 -14.412 8.391 1.00 83.50 108 LYS A C 1
ATOM 837 O O . LYS A 1 108 ? -5.896 -13.426 7.743 1.00 83.50 108 LYS A O 1
ATOM 842 N N . ALA A 1 109 ? -5.645 -15.639 7.883 1.00 79.38 109 ALA A N 1
ATOM 843 C CA . ALA A 1 109 ? -6.226 -15.885 6.570 1.00 79.38 109 ALA A CA 1
ATOM 844 C C . ALA A 1 109 ? -7.677 -15.374 6.513 1.00 79.38 109 ALA A C 1
ATOM 846 O O . ALA A 1 109 ? -8.505 -15.751 7.341 1.00 79.38 109 ALA A O 1
ATOM 847 N N . GLY A 1 110 ? -7.970 -14.536 5.518 1.00 79.88 110 GLY A N 1
ATOM 848 C CA . GLY A 1 110 ? -9.284 -13.917 5.336 1.00 79.88 110 GLY A CA 1
ATOM 849 C C . GLY A 1 110 ? -9.465 -12.574 6.047 1.00 79.88 110 GLY A C 1
ATOM 850 O O . GLY A 1 110 ? -10.450 -11.900 5.761 1.00 79.88 110 GLY A O 1
ATOM 851 N N . GLU A 1 111 ? -8.532 -12.158 6.909 1.00 80.81 111 GLU A N 1
ATOM 852 C CA . GLU A 1 111 ? -8.516 -10.794 7.443 1.00 80.81 111 GLU A CA 1
ATOM 853 C C . GLU A 1 111 ? -8.029 -9.807 6.376 1.00 80.81 111 GLU A C 1
ATOM 855 O O . GLU A 1 111 ? -7.171 -10.116 5.542 1.00 80.81 111 GLU A O 1
ATOM 860 N N . GLU A 1 112 ? -8.615 -8.614 6.387 1.00 81.12 112 GLU A N 1
ATOM 861 C CA . GLU A 1 112 ? -8.207 -7.525 5.512 1.00 81.12 112 GLU A CA 1
ATOM 862 C C . GLU A 1 112 ? -6.911 -6.889 6.022 1.00 81.12 112 GLU A C 1
ATOM 864 O O . GLU A 1 112 ? -6.699 -6.759 7.229 1.00 81.12 112 GLU A O 1
ATOM 869 N N . VAL A 1 113 ? -6.033 -6.500 5.097 1.00 83.62 113 VAL A N 1
ATOM 870 C CA . VAL A 1 113 ? -4.821 -5.751 5.433 1.00 83.62 113 VAL A CA 1
ATOM 871 C C . VAL A 1 113 ? -5.164 -4.267 5.441 1.00 83.62 113 VAL A C 1
ATOM 873 O O . VAL A 1 113 ? -5.613 -3.735 4.422 1.00 83.62 113 VAL A O 1
ATOM 876 N N . LEU A 1 114 ? -4.954 -3.627 6.588 1.00 86.81 114 LEU A N 1
ATOM 877 C CA . LEU A 1 114 ? -5.301 -2.240 6.864 1.00 86.81 114 LEU A CA 1
ATOM 878 C C . LEU A 1 114 ? -4.044 -1.456 7.248 1.00 86.81 114 LEU A C 1
ATOM 880 O O . LEU A 1 114 ? -3.268 -1.902 8.096 1.00 86.81 114 LEU A O 1
ATOM 884 N N . VAL A 1 115 ? -3.870 -0.291 6.632 1.00 88.81 115 VAL A N 1
ATOM 885 C CA . VAL A 1 115 ? -2.798 0.683 6.909 1.00 88.81 115 VAL A CA 1
ATOM 886 C C . VAL A 1 115 ? -3.402 1.997 7.403 1.00 88.81 115 VAL A C 1
ATOM 888 O O . VAL A 1 115 ? -4.620 2.135 7.435 1.00 88.81 115 VAL A O 1
ATOM 891 N N . THR A 1 116 ? -2.575 2.989 7.720 1.00 88.69 116 THR A N 1
ATOM 892 C CA . THR A 1 116 ? -3.017 4.384 7.836 1.00 88.69 116 THR A CA 1
ATOM 893 C C . THR A 1 116 ? -2.568 5.187 6.612 1.00 88.69 116 THR A C 1
ATOM 895 O O . THR A 1 116 ? -1.402 5.124 6.211 1.00 88.69 116 THR A O 1
ATOM 898 N N . TYR A 1 117 ? -3.476 5.932 5.975 1.00 85.00 117 TYR A N 1
ATOM 899 C CA . TYR A 1 117 ? -3.119 6.874 4.900 1.00 85.00 117 TYR A CA 1
ATOM 900 C C . TYR A 1 117 ? -2.708 8.249 5.442 1.00 85.00 117 TYR A C 1
ATOM 902 O O . TYR A 1 117 ? -2.117 9.061 4.724 1.00 85.00 117 TYR A O 1
ATOM 910 N N . GLY A 1 118 ? -3.014 8.507 6.712 1.00 87.06 118 GLY A N 1
ATOM 911 C CA . GLY A 1 118 ? -2.858 9.795 7.374 1.00 87.06 118 GLY A CA 1
ATOM 912 C C . GLY A 1 118 ? -3.970 10.783 7.012 1.00 87.06 118 GLY A C 1
ATOM 913 O O . GLY A 1 118 ? -4.505 10.788 5.901 1.00 87.06 118 GLY A O 1
ATOM 914 N N . PHE A 1 119 ? -4.282 11.691 7.940 1.00 85.94 119 PHE A N 1
ATOM 915 C CA . PHE A 1 119 ? -5.324 12.709 7.756 1.00 85.94 119 PHE A CA 1
ATOM 916 C C . PHE A 1 119 ? -5.150 13.511 6.455 1.00 85.94 119 PHE A C 1
ATOM 918 O O . PHE A 1 119 ? -6.120 13.796 5.755 1.00 85.94 119 PHE A O 1
ATOM 925 N N . ARG A 1 120 ? -3.905 13.827 6.080 1.00 83.06 120 ARG A N 1
ATOM 926 C CA . ARG A 1 120 ? -3.619 14.626 4.884 1.00 83.06 120 ARG A CA 1
ATOM 927 C C . ARG A 1 120 ? -4.173 14.001 3.602 1.00 83.06 120 ARG A C 1
ATOM 929 O O . ARG A 1 120 ? -4.599 14.733 2.713 1.00 83.06 120 ARG A O 1
ATOM 936 N N . TYR A 1 121 ? -4.181 12.672 3.492 1.00 83.62 121 TYR A N 1
ATOM 937 C CA . TYR A 1 121 ? -4.801 11.992 2.354 1.00 83.62 121 TYR A CA 1
ATOM 938 C C . TYR A 1 121 ? -6.303 12.288 2.295 1.00 83.62 121 TYR A C 1
ATOM 940 O O . TYR A 1 121 ? -6.823 12.701 1.257 1.00 83.62 121 TYR A O 1
ATOM 948 N N . TRP A 1 122 ? -6.984 12.114 3.425 1.00 84.00 122 TRP A N 1
ATOM 949 C CA . TRP A 1 122 ? -8.423 12.303 3.564 1.00 84.00 122 TRP A CA 1
ATOM 950 C C . TRP A 1 122 ? -8.849 13.751 3.317 1.00 84.00 122 TRP A C 1
ATOM 952 O O . TRP A 1 122 ? -9.797 13.996 2.575 1.00 84.00 122 TRP A O 1
ATOM 962 N N . GLU A 1 123 ? -8.072 14.708 3.818 1.00 83.19 123 GLU A N 1
ATOM 963 C CA . GLU A 1 123 ? -8.246 16.135 3.548 1.00 83.19 123 GLU A CA 1
ATOM 964 C C . GLU A 1 123 ? -8.159 16.450 2.043 1.00 83.19 123 GLU A C 1
ATOM 966 O O . GLU A 1 123 ? -9.014 17.140 1.479 1.00 83.19 123 GLU A O 1
ATOM 971 N N . LEU A 1 124 ? -7.133 15.925 1.361 1.00 79.00 124 LEU A N 1
ATOM 972 C CA . LEU A 1 124 ? -6.955 16.113 -0.082 1.00 79.00 124 LEU A CA 1
ATOM 973 C C . LEU A 1 124 ? -8.074 15.438 -0.884 1.00 79.00 124 LEU A C 1
ATOM 975 O O . LEU A 1 124 ? -8.523 15.995 -1.890 1.00 79.00 124 LEU A O 1
ATOM 979 N N . LYS A 1 125 ? -8.548 14.270 -0.434 1.00 77.31 125 LYS A N 1
ATOM 980 C CA . LYS A 1 125 ? -9.683 13.558 -1.033 1.00 77.31 125 LYS A CA 1
ATOM 981 C C . LYS A 1 125 ? -10.979 14.359 -0.889 1.00 77.31 125 LYS A C 1
ATOM 983 O O . LYS A 1 125 ? -11.659 14.574 -1.889 1.00 77.31 125 LYS A O 1
ATOM 988 N N . ALA A 1 126 ? -11.288 14.860 0.308 1.00 79.88 126 ALA A N 1
ATOM 989 C CA . ALA A 1 126 ? -12.476 15.675 0.575 1.00 79.88 126 ALA A CA 1
ATOM 990 C C . ALA A 1 126 ? -12.492 16.969 -0.259 1.00 79.88 126 ALA A C 1
ATOM 992 O O . ALA A 1 126 ? -13.532 17.376 -0.774 1.00 79.88 126 ALA A O 1
ATOM 993 N N . LYS A 1 127 ? -11.317 17.573 -0.482 1.00 80.38 127 LYS A N 1
ATOM 994 C CA . LYS A 1 127 ? -11.143 18.756 -1.346 1.00 80.38 127 LYS 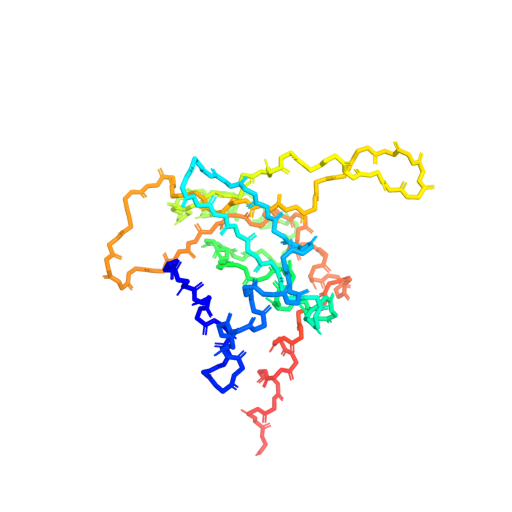A CA 1
ATOM 995 C C . LYS A 1 127 ? -11.202 18.437 -2.850 1.00 80.38 127 LYS A C 1
ATOM 997 O O . LYS A 1 127 ? -11.042 19.341 -3.667 1.00 80.38 127 LYS A O 1
ATOM 1002 N N . GLY A 1 128 ? -11.389 17.171 -3.237 1.00 75.81 128 GLY A N 1
ATOM 1003 C CA . GLY A 1 128 ? -11.371 16.730 -4.636 1.00 75.81 128 GLY A CA 1
ATOM 1004 C C . GLY A 1 128 ? -9.999 16.866 -5.306 1.00 75.81 128 GLY A C 1
ATOM 1005 O O . GLY A 1 128 ? -9.883 16.763 -6.525 1.00 75.81 128 GLY A O 1
ATOM 1006 N N . LEU A 1 129 ? -8.941 17.094 -4.526 1.00 70.00 129 LEU A N 1
ATOM 1007 C CA . LEU A 1 129 ? -7.568 17.251 -5.012 1.00 70.00 129 LEU A CA 1
ATOM 1008 C C . LEU A 1 129 ? -6.872 15.900 -5.216 1.00 70.00 129 LEU A C 1
ATOM 1010 O O . LEU A 1 129 ? -5.780 15.843 -5.776 1.00 70.00 129 LEU A O 1
ATOM 1014 N N . PHE A 1 130 ? -7.523 14.814 -4.798 1.00 63.00 130 PHE A N 1
ATOM 1015 C CA . PHE A 1 130 ? -7.098 13.444 -5.036 1.00 63.00 130 PHE A CA 1
ATOM 1016 C C . PHE A 1 130 ? -8.272 12.638 -5.598 1.00 63.00 130 PHE A C 1
ATOM 1018 O O . PHE A 1 130 ? -9.317 12.534 -4.964 1.00 63.00 130 PHE A O 1
ATOM 1025 N N . HIS A 1 131 ? -8.115 12.079 -6.798 1.00 56.03 131 HIS A N 1
ATOM 1026 C CA . HIS A 1 131 ? -9.126 11.229 -7.428 1.00 56.03 131 HIS A CA 1
ATOM 1027 C C . HIS A 1 131 ? -8.607 9.793 -7.484 1.00 56.03 131 HIS A C 1
ATOM 1029 O O . HIS A 1 131 ? -7.673 9.506 -8.236 1.00 56.03 131 HIS A O 1
ATOM 1035 N N . CYS A 1 132 ? -9.221 8.876 -6.730 1.00 50.53 132 CYS A N 1
ATOM 1036 C CA . CYS A 1 132 ? -9.018 7.453 -6.978 1.00 50.53 132 CYS A CA 1
ATOM 1037 C C . CYS A 1 132 ? -9.854 7.058 -8.210 1.00 50.53 132 CYS A C 1
ATOM 1039 O O . CYS A 1 132 ? -11.075 7.222 -8.192 1.00 50.53 132 CYS A O 1
ATOM 1041 N N . PRO A 1 133 ? -9.264 6.498 -9.283 1.00 47.28 133 PRO A N 1
ATOM 1042 C CA . PRO A 1 133 ? -10.016 6.060 -10.464 1.00 47.28 133 PRO A CA 1
ATOM 1043 C C . PRO A 1 133 ? -11.107 5.021 -10.156 1.00 47.28 133 PRO A C 1
ATOM 1045 O O . PRO A 1 133 ? -12.008 4.805 -10.968 1.00 47.28 133 PRO A O 1
ATOM 1048 N N . GLN A 1 134 ? -11.029 4.360 -8.998 1.00 47.94 134 GLN A N 1
ATOM 1049 C CA . GLN A 1 134 ? -12.022 3.395 -8.534 1.00 47.94 134 GLN A CA 1
ATOM 1050 C C . GLN A 1 134 ? -13.288 4.067 -7.980 1.00 47.94 134 GLN A C 1
ATOM 1052 O O . GLN A 1 134 ? -14.377 3.529 -8.182 1.00 47.94 134 GLN A O 1
ATOM 1057 N N . ASP A 1 135 ? -13.185 5.273 -7.410 1.00 47.81 135 ASP A N 1
ATOM 1058 C CA . ASP A 1 135 ? -14.337 6.038 -6.904 1.00 47.81 135 ASP A CA 1
ATOM 1059 C C . ASP A 1 135 ? -15.301 6.412 -8.054 1.00 47.81 135 ASP A C 1
ATOM 1061 O O . ASP A 1 135 ? -16.521 6.420 -7.896 1.00 47.81 135 ASP A O 1
ATOM 1065 N N . ALA A 1 136 ? -14.775 6.598 -9.272 1.00 48.16 136 ALA A N 1
ATOM 1066 C CA . ALA A 1 136 ? -15.570 6.867 -10.474 1.00 48.16 136 ALA A CA 1
ATOM 1067 C C . ALA A 1 136 ? -16.410 5.665 -10.960 1.00 48.16 136 ALA A C 1
ATOM 1069 O O . ALA A 1 136 ? -17.349 5.842 -11.743 1.00 48.16 136 ALA A O 1
ATOM 1070 N N . LYS A 1 137 ? -16.092 4.434 -10.527 1.00 42.34 137 LYS A N 1
ATOM 1071 C CA . LYS A 1 137 ? -16.849 3.225 -10.903 1.00 42.34 137 LYS A CA 1
ATOM 1072 C C . LYS A 1 137 ? -18.027 2.947 -9.967 1.00 42.34 137 LYS A C 1
ATOM 1074 O O . LYS A 1 137 ? -19.009 2.367 -10.423 1.00 42.34 137 LYS A O 1
ATOM 1079 N N . ALA A 1 138 ? -17.978 3.403 -8.714 1.00 45.16 138 ALA A N 1
ATOM 1080 C CA . ALA A 1 138 ? -19.079 3.241 -7.759 1.00 45.16 138 ALA A CA 1
ATOM 1081 C C . ALA A 1 138 ? -20.318 4.087 -8.126 1.00 45.16 138 ALA A C 1
ATOM 1083 O O . ALA A 1 138 ? -21.446 3.680 -7.867 1.00 45.16 138 ALA A O 1
ATOM 1084 N N . GLY A 1 139 ? -20.135 5.215 -8.823 1.00 38.31 139 GLY A N 1
ATOM 1085 C CA . GLY A 1 139 ? -21.227 6.103 -9.253 1.00 38.31 139 GLY A CA 1
ATOM 1086 C C . GLY A 1 139 ? -22.034 5.648 -10.480 1.00 38.31 139 GLY A C 1
ATOM 1087 O O . GLY A 1 139 ? -22.934 6.367 -10.907 1.00 38.31 139 GLY A O 1
ATOM 1088 N N . LYS A 1 140 ? -21.729 4.487 -11.084 1.00 36.25 140 LYS A N 1
ATOM 1089 C CA . LYS A 1 140 ? -22.436 3.969 -12.279 1.00 36.25 140 LYS A CA 1
ATOM 1090 C C . LYS A 1 140 ? -23.365 2.779 -12.014 1.00 36.25 140 LYS A C 1
ATOM 1092 O O . LYS A 1 140 ? -23.900 2.221 -12.966 1.00 36.25 140 LYS A O 1
ATOM 1097 N N . ALA A 1 141 ? -23.601 2.418 -10.756 1.00 38.94 141 ALA A N 1
ATOM 1098 C CA . ALA A 1 141 ? -24.572 1.391 -10.375 1.00 38.94 141 ALA A CA 1
ATOM 1099 C C . ALA A 1 141 ? -25.797 2.017 -9.687 1.00 38.94 141 ALA A C 1
ATOM 1101 O O . ALA A 1 141 ? -26.127 1.667 -8.562 1.00 38.94 141 ALA A O 1
ATOM 1102 N N . SER A 1 142 ? -26.435 2.999 -10.327 1.00 39.62 142 SER A N 1
ATOM 1103 C CA . SER A 1 142 ? -27.769 3.502 -9.957 1.00 39.62 142 SER A CA 1
ATOM 1104 C C . SER A 1 142 ? -28.326 4.365 -11.088 1.00 39.62 142 SER A C 1
ATOM 1106 O O . SER A 1 142 ? -28.250 5.590 -11.028 1.00 39.62 142 SER A O 1
ATOM 1108 N N . LYS A 1 143 ? -28.848 3.720 -12.133 1.00 35.41 143 LYS A N 1
ATOM 1109 C CA . LYS A 1 143 ? -29.988 4.190 -12.931 1.00 35.41 143 LYS A CA 1
ATOM 1110 C C . LYS A 1 143 ? -30.735 2.982 -13.468 1.00 35.41 143 LYS A C 1
ATOM 1112 O O . LYS A 1 143 ? -30.042 2.050 -13.928 1.00 35.41 143 LYS A O 1
#

Radius of gyration: 17.3 Å; chains: 1; bounding box: 48×38×37 Å

Secondary structure (DSSP, 8-state):
------TTS-GGG--HHHHHTTTGGGEEEEETTEEEE--GGGTT-HHHHH-SSEES----SGGGHHHHHHHHHHH--EEEEEE---EE-TTS-EE--EEEEEESS---TTPPPEE---HHHHHHHHTT----TTHHHHTTS--

Organism: Hemiselmis andersenii (NCBI:txid464988)

pLDDT: mean 74.44, std 13.72, range [35.41, 95.06]